Protein AF-A0A937TJ50-F1 (afdb_monomer_lite)

Secondary structure (DSSP, 8-state):
-HHHHHHHHHHHHHTS----EEE-SSTT-EEEEEE-SSSEEEEEESSTTSS-EEEEE-TTEEEEEE-SSTT-EEEEETTTEEEEESSTT-TT--B-

pLDDT: mean 90.2, std 10.22, range [55.94, 98.0]

Structure (mmCIF, N/CA/C/O backbone):
data_AF-A0A937TJ50-F1
#
_entry.id   AF-A0A937TJ50-F1
#
loop_
_atom_site.group_PDB
_atom_site.id
_atom_site.type_symbol
_atom_site.label_atom_id
_atom_site.label_alt_id
_atom_site.label_comp_id
_atom_site.label_asym_id
_atom_site.label_entity_id
_atom_site.label_seq_id
_atom_site.pdbx_PDB_ins_code
_atom_site.Cartn_x
_atom_site.Cartn_y
_atom_site.Cartn_z
_atom_site.occupancy
_atom_site.B_iso_or_equiv
_atom_site.auth_seq_id
_atom_site.auth_comp_id
_atom_site.auth_asym_id
_atom_site.auth_atom_id
_atom_site.pdbx_PDB_model_num
ATOM 1 N N . MET A 1 1 ? 19.282 12.140 38.063 1.00 61.38 1 MET A N 1
ATOM 2 C CA . MET A 1 1 ? 19.129 10.895 37.268 1.00 61.38 1 MET A CA 1
ATOM 3 C C . MET A 1 1 ? 17.703 10.680 36.761 1.00 61.38 1 MET A C 1
ATOM 5 O O . MET A 1 1 ? 17.559 10.479 35.565 1.00 61.38 1 MET A O 1
ATOM 9 N N . LYS A 1 2 ? 16.655 10.801 37.598 1.00 72.31 2 LYS A N 1
ATOM 10 C CA . LYS A 1 2 ? 15.238 10.696 37.168 1.00 72.31 2 LYS A CA 1
ATOM 11 C C . LYS A 1 2 ? 14.885 11.539 35.932 1.00 72.31 2 LYS A C 1
ATOM 13 O O . LYS A 1 2 ? 14.333 11.011 34.977 1.00 72.31 2 LYS A O 1
ATOM 18 N N . ASN A 1 3 ? 15.276 12.814 35.918 1.00 81.38 3 ASN A N 1
ATOM 19 C CA . ASN A 1 3 ? 14.953 13.723 34.809 1.00 81.38 3 ASN A CA 1
ATOM 20 C C . ASN A 1 3 ? 15.642 13.323 33.493 1.00 81.38 3 ASN A C 1
ATOM 22 O O . ASN A 1 3 ? 15.086 13.535 32.426 1.00 81.38 3 ASN A O 1
ATOM 26 N N . LEU A 1 4 ? 16.821 12.699 33.566 1.00 86.44 4 LEU A N 1
ATOM 27 C CA . LEU A 1 4 ? 17.582 12.273 32.391 1.00 86.44 4 LEU A CA 1
ATOM 28 C C . LEU A 1 4 ? 16.958 11.028 31.741 1.00 86.44 4 LEU A C 1
ATOM 30 O O . LEU A 1 4 ? 16.851 10.962 30.524 1.00 86.44 4 LEU A O 1
ATOM 34 N N . VAL A 1 5 ? 16.466 10.088 32.557 1.00 88.62 5 VAL A N 1
ATOM 35 C CA . VAL A 1 5 ? 15.694 8.922 32.089 1.00 88.62 5 VAL A CA 1
ATOM 36 C C . VAL A 1 5 ? 14.386 9.360 31.425 1.00 88.62 5 VAL A C 1
ATOM 38 O O . VAL A 1 5 ? 14.026 8.828 30.380 1.00 88.62 5 VAL A O 1
ATOM 41 N N . LEU A 1 6 ? 13.707 10.363 31.993 1.00 84.88 6 LEU A N 1
ATOM 42 C CA . LEU A 1 6 ? 12.479 10.916 31.416 1.00 84.88 6 LEU A CA 1
ATOM 43 C C . LEU A 1 6 ? 12.727 11.537 30.035 1.00 84.88 6 LEU A C 1
ATOM 45 O O . LEU A 1 6 ? 11.965 11.294 29.106 1.00 84.88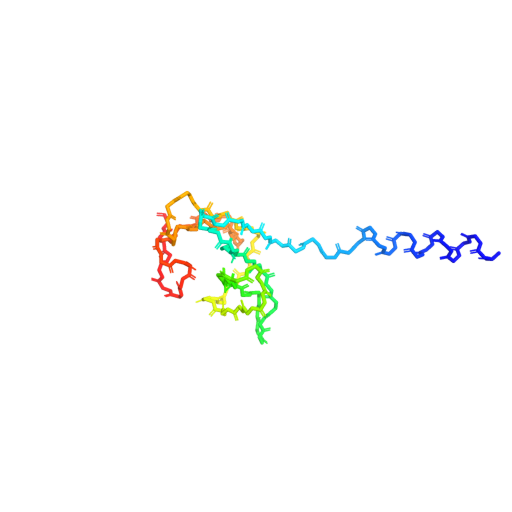 6 LEU A O 1
ATOM 49 N N . ILE A 1 7 ? 13.816 12.301 29.899 1.00 86.56 7 ILE A N 1
ATOM 50 C CA . ILE A 1 7 ? 14.226 12.911 28.629 1.00 86.56 7 ILE A CA 1
ATOM 51 C C . ILE A 1 7 ? 14.552 11.821 27.599 1.00 86.56 7 ILE A C 1
ATOM 53 O O . ILE A 1 7 ? 14.071 11.897 26.475 1.00 86.56 7 ILE A O 1
ATOM 57 N N . LEU A 1 8 ? 15.288 10.772 27.980 1.00 84.69 8 LEU A N 1
ATOM 58 C CA . LEU A 1 8 ? 15.592 9.644 27.090 1.00 84.69 8 LEU A CA 1
ATOM 59 C C . LEU A 1 8 ? 14.336 8.898 26.607 1.00 84.69 8 LEU A C 1
ATOM 61 O O . LEU A 1 8 ? 14.244 8.586 25.423 1.00 84.69 8 LEU A O 1
ATOM 65 N N . LEU A 1 9 ? 13.361 8.661 27.491 1.00 79.81 9 LEU A N 1
ATOM 66 C CA . LEU A 1 9 ? 12.073 8.048 27.135 1.00 79.81 9 LEU A CA 1
ATOM 67 C C . LEU A 1 9 ? 11.237 8.940 26.203 1.00 79.81 9 LEU A C 1
ATOM 69 O O . LEU A 1 9 ? 10.598 8.449 25.273 1.00 79.81 9 LEU A O 1
ATOM 73 N N . LEU A 1 10 ? 11.260 10.257 26.425 1.00 78.38 10 LEU A N 1
ATOM 74 C CA . LEU A 1 10 ? 10.617 11.212 25.524 1.00 78.38 10 LEU A CA 1
ATOM 75 C C . LEU A 1 10 ? 11.279 11.187 24.148 1.00 78.38 10 LEU A C 1
ATOM 77 O O . LEU A 1 10 ? 10.565 11.069 23.157 1.00 78.38 10 LEU A O 1
ATOM 81 N N . LEU A 1 11 ? 12.614 11.211 24.074 1.00 77.00 11 LEU A N 1
ATOM 82 C CA . LEU A 1 11 ? 13.333 11.138 22.800 1.00 77.00 11 LEU A CA 1
ATOM 83 C C . LEU A 1 11 ? 13.072 9.828 22.047 1.00 77.00 11 LEU A C 1
ATOM 85 O O . LEU A 1 11 ? 12.908 9.870 20.831 1.00 77.00 11 LEU A O 1
ATOM 89 N N . SER A 1 12 ? 12.967 8.685 22.735 1.00 64.56 12 SER A N 1
ATOM 90 C CA . SER A 1 12 ? 12.669 7.409 22.069 1.00 64.56 12 SER A CA 1
ATOM 91 C C . SER A 1 12 ? 11.268 7.370 21.455 1.00 64.56 12 SER A C 1
ATOM 93 O O . SER A 1 12 ? 11.072 6.713 20.438 1.00 64.56 12 SER A O 1
ATOM 95 N N . SER A 1 13 ? 10.303 8.107 22.019 1.00 63.47 13 SER A N 1
ATOM 96 C CA . SER A 1 13 ? 8.950 8.198 21.452 1.00 63.47 13 SER A CA 1
ATOM 97 C C . SER A 1 13 ? 8.888 9.000 20.144 1.00 63.47 13 SER A C 1
ATOM 99 O O . SER A 1 13 ? 8.044 8.710 19.299 1.00 63.47 13 SER A O 1
ATOM 101 N N . ILE A 1 14 ? 9.813 9.943 19.924 1.00 63.41 14 ILE A N 1
ATOM 102 C CA . ILE A 1 14 ? 9.874 10.763 18.696 1.00 63.41 14 ILE A CA 1
ATOM 103 C C . ILE A 1 14 ? 10.352 9.931 17.496 1.00 63.41 14 ILE A C 1
ATOM 105 O O . ILE A 1 14 ? 10.047 10.255 16.354 1.00 63.41 14 ILE A O 1
ATOM 109 N N . VAL A 1 15 ? 11.077 8.837 17.753 1.00 61.03 15 VAL A N 1
ATOM 110 C CA . VAL A 1 15 ? 11.553 7.896 16.725 1.00 61.03 15 VAL A CA 1
ATOM 111 C C . 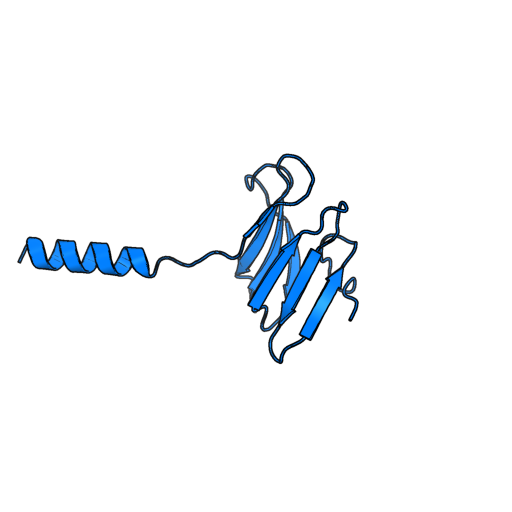VAL A 1 15 ? 10.552 6.760 16.474 1.00 61.03 15 VAL A C 1
ATOM 113 O O . VAL A 1 15 ? 10.868 5.806 15.765 1.00 61.03 15 VAL A O 1
ATOM 116 N N . SER A 1 16 ? 9.347 6.826 17.056 1.00 55.94 16 SER A N 1
ATOM 117 C CA . SER A 1 16 ? 8.315 5.811 16.829 1.00 55.94 16 SER A CA 1
ATOM 118 C C . SER A 1 16 ? 7.998 5.728 15.338 1.00 55.94 16 SER A C 1
ATOM 120 O O . SER A 1 16 ? 7.715 6.742 14.702 1.00 55.94 16 SER A O 1
ATOM 122 N N . PHE A 1 17 ? 8.089 4.513 14.797 1.00 59.44 17 PHE A N 1
ATOM 123 C CA . PHE A 1 17 ? 7.864 4.166 13.397 1.00 59.44 17 PHE A CA 1
ATOM 124 C C . PHE A 1 17 ? 6.716 4.976 12.785 1.00 59.44 17 PHE A C 1
ATOM 126 O O . PHE A 1 17 ? 5.554 4.794 13.148 1.00 59.44 17 PHE A O 1
ATOM 133 N N . SER A 1 18 ? 7.037 5.860 11.836 1.00 65.81 18 SER A N 1
ATOM 134 C CA . SER A 1 18 ? 6.023 6.490 10.994 1.00 65.81 18 SER A CA 1
ATOM 135 C C . SER A 1 18 ? 5.478 5.416 10.056 1.00 65.81 18 SER A C 1
ATOM 137 O O . SER A 1 18 ? 6.050 5.131 9.003 1.00 65.81 18 SER A O 1
ATOM 139 N N . GLN A 1 19 ? 4.416 4.743 10.497 1.00 75.62 19 GLN A N 1
ATOM 140 C CA . GLN A 1 19 ? 3.694 3.792 9.671 1.00 75.62 19 GLN A CA 1
ATOM 141 C C . GLN A 1 19 ? 3.068 4.554 8.502 1.00 75.62 19 GLN A C 1
ATOM 143 O O . GLN A 1 19 ? 2.328 5.519 8.692 1.00 75.62 19 GLN A O 1
ATOM 148 N N . LYS A 1 20 ? 3.392 4.131 7.281 1.00 91.00 20 LYS A N 1
ATOM 149 C CA . LYS A 1 20 ? 2.839 4.725 6.064 1.00 91.00 20 LYS A CA 1
ATOM 150 C C . LYS A 1 20 ? 1.450 4.142 5.865 1.00 91.00 20 LYS A C 1
ATOM 152 O O . LYS A 1 20 ? 1.333 2.964 5.538 1.00 91.00 20 LYS A O 1
ATOM 157 N N . ILE A 1 21 ? 0.431 4.955 6.115 1.00 95.00 21 ILE A N 1
ATOM 158 C CA . ILE A 1 21 ? -0.984 4.597 6.028 1.00 95.00 21 ILE A CA 1
ATOM 159 C C . ILE A 1 21 ? -1.709 5.594 5.123 1.00 95.00 21 ILE A C 1
ATOM 161 O O . ILE A 1 21 ? -1.417 6.790 5.138 1.00 95.00 21 ILE A O 1
ATOM 165 N N . SER A 1 22 ? -2.660 5.104 4.339 1.00 96.62 22 SER A N 1
ATOM 166 C CA . SER A 1 22 ? -3.542 5.906 3.502 1.00 96.62 22 SER A CA 1
ATOM 167 C C . SER A 1 22 ? -4.973 5.401 3.639 1.00 96.62 22 SER A C 1
ATOM 169 O O . SER A 1 22 ? -5.204 4.197 3.747 1.00 96.62 22 SER A O 1
ATOM 171 N N . ARG A 1 23 ? -5.938 6.320 3.673 1.00 96.19 23 ARG A N 1
ATOM 172 C CA . ARG A 1 23 ? -7.360 5.987 3.775 1.00 96.19 23 ARG A CA 1
ATOM 173 C C . ARG A 1 23 ? -7.951 5.897 2.370 1.00 96.19 23 ARG A C 1
ATOM 175 O O . ARG A 1 23 ? -7.802 6.849 1.610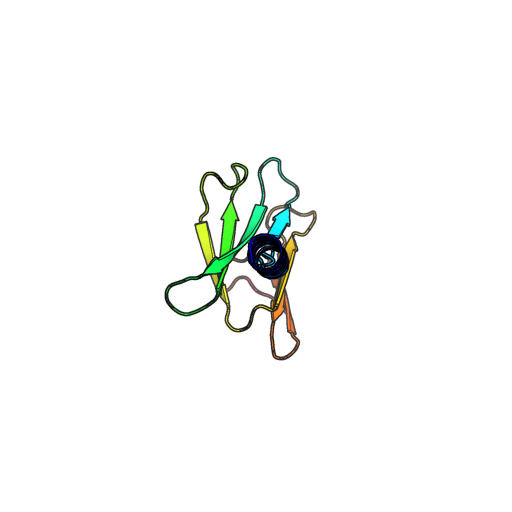 1.00 96.19 23 ARG A O 1
ATOM 182 N N . GLY A 1 24 ? -8.637 4.797 2.072 1.00 97.00 24 GLY A N 1
ATOM 183 C CA . GLY A 1 24 ? -9.401 4.649 0.836 1.00 97.00 24 GLY A CA 1
ATOM 184 C C . GLY A 1 24 ? -10.724 5.429 0.840 1.00 97.00 24 GLY A C 1
ATOM 185 O O . GLY A 1 24 ? -11.076 6.078 1.837 1.00 97.00 24 GLY A O 1
ATOM 186 N N . PRO A 1 25 ? -11.461 5.412 -0.279 1.00 96.56 25 PRO A N 1
ATOM 187 C CA . PRO A 1 25 ? -12.749 6.087 -0.386 1.00 96.56 25 PRO A CA 1
ATOM 188 C C . PRO A 1 25 ? -13.811 5.483 0.539 1.00 96.56 25 PRO A C 1
ATOM 190 O O . PRO A 1 25 ? -14.578 6.244 1.149 1.00 96.56 25 PRO A O 1
ATOM 193 N N . ASP A 1 26 ? -13.821 4.159 0.714 1.00 97.00 26 ASP A N 1
ATOM 194 C CA . ASP A 1 26 ? -14.864 3.473 1.468 1.00 97.00 26 ASP A CA 1
ATOM 195 C C . ASP A 1 26 ? -14.684 3.619 2.992 1.00 97.00 26 ASP A C 1
ATOM 197 O O . ASP A 1 26 ? -13.632 3.982 3.537 1.00 97.00 26 ASP A O 1
ATOM 201 N N . ILE A 1 27 ? -15.777 3.413 3.730 1.00 96.50 27 ILE A N 1
ATOM 202 C CA . ILE A 1 27 ? -15.758 3.460 5.196 1.00 96.50 27 ILE A CA 1
ATOM 203 C C . ILE A 1 27 ? -14.990 2.241 5.710 1.00 96.50 27 ILE A C 1
ATOM 205 O O . ILE A 1 27 ? -15.303 1.116 5.345 1.00 96.50 27 ILE A O 1
ATOM 209 N N . GLY A 1 28 ? -14.006 2.471 6.582 1.00 95.88 28 GLY A N 1
ATOM 210 C CA . GLY A 1 28 ? -13.155 1.408 7.130 1.00 95.88 28 GLY A CA 1
ATOM 211 C C . GLY A 1 28 ? -11.992 0.999 6.226 1.00 95.88 28 GLY A C 1
ATOM 212 O O . GLY A 1 28 ? -11.117 0.261 6.681 1.00 95.88 28 GLY A O 1
ATOM 213 N N . GLU A 1 29 ? -11.946 1.519 4.996 1.00 97.69 29 GLU A N 1
ATOM 214 C CA . GLU A 1 29 ? -10.912 1.210 4.018 1.00 97.69 29 GLU A CA 1
ATOM 215 C C . GLU A 1 29 ? -9.584 1.892 4.359 1.00 97.69 29 GLU A C 1
ATOM 217 O O . GLU A 1 29 ? -9.482 3.126 4.398 1.00 97.69 29 GLU A O 1
ATOM 222 N N . ILE A 1 30 ? -8.546 1.086 4.578 1.00 97.69 30 ILE A N 1
ATOM 223 C CA . ILE A 1 30 ? -7.185 1.567 4.805 1.00 97.69 30 ILE A CA 1
ATOM 224 C C . ILE A 1 30 ? -6.169 0.710 4.055 1.00 97.69 30 ILE A C 1
ATOM 226 O O . ILE A 1 30 ? -6.297 -0.510 3.948 1.00 97.69 30 ILE A O 1
ATOM 230 N N . TYR A 1 31 ? -5.114 1.379 3.610 1.00 97.81 31 TYR A N 1
ATOM 231 C CA . TYR A 1 31 ? -3.916 0.788 3.044 1.00 97.81 31 TYR A CA 1
ATOM 232 C C . TYR A 1 31 ? -2.742 1.159 3.928 1.00 97.81 31 TYR A C 1
ATOM 234 O O . TYR A 1 31 ? -2.609 2.321 4.312 1.00 97.81 31 TYR A O 1
ATOM 242 N N . PHE A 1 32 ? -1.869 0.216 4.249 1.00 96.56 32 PHE A N 1
ATOM 243 C CA . PHE A 1 32 ? -0.683 0.523 5.040 1.00 96.56 32 PHE A CA 1
ATOM 244 C C . PHE A 1 32 ? 0.495 -0.363 4.673 1.00 96.56 32 PHE A C 1
ATOM 246 O O . PHE A 1 32 ? 0.332 -1.467 4.159 1.00 96.56 32 PHE A O 1
ATOM 253 N N . LEU A 1 33 ? 1.696 0.136 4.951 1.00 94.94 33 LEU A N 1
ATOM 254 C CA . LEU A 1 33 ? 2.922 -0.634 4.790 1.00 94.94 33 LEU A CA 1
ATOM 255 C C . LEU A 1 33 ? 3.281 -1.326 6.100 1.00 94.94 33 LEU A C 1
ATOM 257 O O . LEU A 1 33 ? 3.248 -0.716 7.174 1.00 94.94 33 LEU A O 1
ATOM 261 N N . GLY A 1 34 ? 3.627 -2.603 6.000 1.00 92.19 34 GLY A N 1
ATOM 262 C CA . GLY A 1 34 ? 4.016 -3.424 7.138 1.00 92.19 34 GLY A CA 1
ATOM 263 C C . GLY A 1 34 ? 5.030 -4.494 6.744 1.00 92.19 34 GLY A C 1
ATOM 264 O O . GLY A 1 34 ? 5.203 -4.767 5.560 1.00 92.19 34 GLY A O 1
ATOM 265 N N . PRO A 1 35 ? 5.705 -5.124 7.714 1.00 90.56 35 PRO A N 1
ATOM 266 C CA . PRO A 1 35 ? 6.691 -6.152 7.418 1.00 90.56 35 PRO A CA 1
ATOM 267 C C . PRO A 1 35 ? 6.042 -7.402 6.801 1.00 90.56 35 PRO A C 1
ATOM 269 O O . PRO A 1 35 ? 4.927 -7.795 7.153 1.00 90.56 35 PRO A O 1
ATOM 272 N N . THR A 1 36 ? 6.775 -8.064 5.911 1.00 89.44 36 THR A N 1
ATOM 273 C CA . THR A 1 36 ? 6.539 -9.447 5.463 1.00 89.44 36 THR A CA 1
ATOM 274 C C . THR A 1 36 ? 7.760 -10.301 5.815 1.00 89.44 36 THR A C 1
ATOM 276 O O . THR A 1 36 ? 8.700 -9.828 6.453 1.00 89.44 36 THR A O 1
ATOM 279 N N . HIS A 1 37 ? 7.795 -11.563 5.382 1.00 84.88 37 HIS A N 1
ATOM 280 C CA . HIS A 1 37 ? 8.960 -12.427 5.594 1.00 84.88 37 HIS A CA 1
ATOM 281 C C . HIS A 1 37 ? 10.242 -11.936 4.896 1.00 84.88 37 HIS A C 1
ATOM 283 O O . HIS A 1 37 ? 11.333 -12.319 5.312 1.00 84.88 37 HIS A O 1
ATOM 289 N N . THR A 1 38 ? 10.134 -11.120 3.840 1.00 82.00 38 THR A N 1
ATOM 290 C CA . THR A 1 38 ? 11.283 -10.755 2.987 1.00 82.00 38 THR A CA 1
ATOM 291 C C . THR A 1 38 ? 11.440 -9.261 2.709 1.00 82.00 38 THR A C 1
ATOM 293 O O . THR A 1 38 ? 12.537 -8.826 2.368 1.00 82.00 38 THR A O 1
ATOM 296 N N . THR A 1 39 ? 10.368 -8.471 2.789 1.00 87.44 39 THR A N 1
ATOM 297 C CA . THR A 1 39 ? 10.377 -7.023 2.504 1.00 87.44 39 THR A CA 1
ATOM 298 C C . THR A 1 39 ? 9.157 -6.336 3.134 1.00 87.44 39 THR A C 1
ATOM 300 O O . THR A 1 39 ? 8.434 -6.975 3.897 1.00 87.44 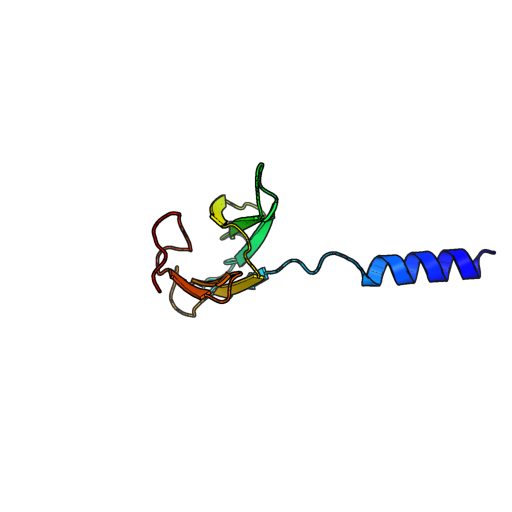39 THR A O 1
ATOM 303 N N . ASP A 1 40 ? 8.911 -5.064 2.836 1.00 89.69 40 ASP A N 1
ATOM 304 C CA . ASP A 1 40 ? 7.666 -4.405 3.226 1.00 89.69 40 ASP A CA 1
ATOM 305 C C . ASP A 1 40 ? 6.538 -4.820 2.269 1.00 89.69 40 ASP A C 1
ATOM 307 O O . ASP A 1 40 ? 6.711 -4.898 1.052 1.00 89.69 40 ASP A O 1
ATOM 311 N N . GLY A 1 41 ? 5.379 -5.121 2.837 1.00 93.75 41 GLY A N 1
ATOM 312 C CA . GLY A 1 41 ? 4.162 -5.467 2.124 1.00 93.75 41 GLY A CA 1
ATOM 313 C C . GLY A 1 41 ? 3.167 -4.321 2.155 1.00 93.75 41 GLY A C 1
ATOM 314 O O . GLY A 1 41 ? 3.081 -3.583 3.141 1.00 93.75 41 GLY A O 1
ATOM 315 N N . LEU A 1 42 ? 2.402 -4.201 1.077 1.00 96.62 42 LEU A N 1
ATOM 316 C CA . LEU A 1 42 ? 1.183 -3.414 1.050 1.00 96.62 42 LEU A CA 1
ATOM 317 C C . LEU A 1 42 ? 0.060 -4.254 1.656 1.00 96.62 42 LEU A C 1
ATOM 319 O O . LEU A 1 42 ? -0.269 -5.320 1.139 1.00 96.62 42 LEU A O 1
ATOM 323 N N . TYR A 1 43 ? -0.538 -3.758 2.729 1.00 97.19 43 TYR A N 1
ATOM 324 C CA . TYR A 1 43 ? -1.699 -4.363 3.361 1.00 97.19 43 TYR A CA 1
ATOM 325 C C . TYR A 1 43 ? -2.951 -3.541 3.085 1.00 97.19 43 TYR A C 1
ATOM 327 O O . TYR A 1 43 ? -2.896 -2.313 3.024 1.00 97.19 43 TYR A O 1
ATOM 335 N N . TYR A 1 44 ? -4.073 -4.241 2.968 1.00 97.88 44 TYR A N 1
ATOM 336 C CA . TYR A 1 44 ? -5.402 -3.692 2.747 1.00 97.88 44 TYR A CA 1
ATOM 337 C C . TYR A 1 44 ? -6.362 -4.185 3.828 1.00 97.88 44 TYR A C 1
ATOM 339 O O . TYR A 1 44 ? -6.323 -5.353 4.222 1.00 97.88 44 TYR A O 1
ATOM 347 N N . SER A 1 45 ? -7.225 -3.295 4.300 1.00 97.88 45 SER A N 1
ATOM 348 C CA . SER A 1 45 ? -8.246 -3.569 5.308 1.00 97.88 45 SER A CA 1
ATOM 349 C C . SER A 1 45 ? -9.532 -2.841 4.946 1.00 97.88 45 SER A C 1
ATOM 351 O O . SER A 1 45 ? -9.480 -1.707 4.476 1.00 97.88 45 SER A O 1
ATOM 353 N N . ILE A 1 46 ? -10.669 -3.451 5.281 1.00 97.94 46 ILE A N 1
ATOM 354 C CA . ILE A 1 46 ? -12.017 -2.874 5.130 1.00 97.94 46 ILE A CA 1
ATOM 355 C C . ILE A 1 46 ? -12.732 -2.636 6.466 1.00 97.94 46 ILE A C 1
ATOM 357 O O . ILE A 1 46 ? -13.870 -2.178 6.487 1.00 97.94 46 ILE A O 1
ATOM 361 N N . ASP A 1 47 ? -12.094 -2.961 7.591 1.00 98.00 47 ASP A N 1
ATOM 362 C CA . ASP A 1 47 ? -12.707 -2.959 8.921 1.00 98.00 47 ASP A CA 1
ATOM 363 C C . ASP A 1 47 ? -11.922 -2.100 9.923 1.00 98.00 47 ASP A C 1
ATOM 365 O O . ASP A 1 47 ? -11.815 -2.430 11.103 1.00 98.00 47 ASP A O 1
ATOM 369 N N . PHE A 1 48 ? -11.391 -0.963 9.458 1.00 96.56 48 PHE A N 1
ATOM 370 C CA . PHE A 1 48 ? -10.588 -0.033 10.265 1.00 96.56 48 PHE A CA 1
ATOM 371 C C . PHE A 1 48 ? -9.289 -0.647 10.821 1.00 96.56 48 PHE A C 1
ATOM 373 O O . PHE A 1 48 ? -8.739 -0.151 11.805 1.00 96.56 48 PHE A O 1
ATOM 380 N N . GLY A 1 49 ? -8.777 -1.701 10.185 1.00 95.75 49 GLY A N 1
ATOM 381 C CA . GLY A 1 49 ? -7.528 -2.363 10.550 1.00 95.75 49 GLY A CA 1
ATOM 382 C C . GLY A 1 49 ? -7.687 -3.457 11.599 1.00 95.75 49 GLY A C 1
ATOM 383 O O . GLY A 1 49 ? -6.684 -3.859 12.189 1.00 95.75 49 GLY A O 1
ATOM 384 N N . VAL A 1 50 ? -8.911 -3.936 11.851 1.00 97.19 50 VAL A N 1
ATOM 385 C CA . VAL A 1 50 ? -9.142 -5.103 12.717 1.00 97.19 50 VAL A CA 1
ATOM 386 C C . VAL A 1 50 ? -8.597 -6.364 12.044 1.00 97.19 50 VAL A C 1
ATOM 388 O O . VAL A 1 50 ? -7.947 -7.181 12.700 1.00 97.19 50 VAL A O 1
ATOM 391 N N . THR A 1 51 ? -8.802 -6.494 10.733 1.00 97.62 51 THR A N 1
ATOM 392 C CA . THR A 1 51 ? -8.189 -7.518 9.887 1.00 97.62 51 THR A CA 1
ATOM 393 C C . THR A 1 51 ? -7.523 -6.876 8.678 1.00 97.62 51 THR A C 1
ATOM 395 O O . THR A 1 51 ? -7.954 -5.842 8.181 1.00 97.62 51 THR A O 1
ATOM 398 N N . ALA A 1 52 ? -6.435 -7.476 8.197 1.00 96.75 52 ALA A N 1
ATOM 399 C CA . ALA A 1 52 ? -5.729 -6.977 7.026 1.00 96.75 52 ALA A CA 1
ATOM 400 C C . ALA A 1 52 ? -5.194 -8.123 6.172 1.00 96.75 52 ALA A C 1
ATOM 402 O O . ALA A 1 52 ? -4.755 -9.154 6.688 1.00 96.75 52 ALA A O 1
ATOM 403 N N . VAL A 1 53 ? -5.200 -7.914 4.859 1.00 96.81 53 VAL A N 1
ATOM 404 C CA . VAL A 1 53 ? -4.680 -8.850 3.863 1.00 96.81 53 VAL A CA 1
ATOM 405 C C . VAL A 1 53 ? -3.457 -8.224 3.207 1.00 96.81 53 VAL A C 1
ATOM 407 O O . VAL A 1 53 ? -3.497 -7.067 2.796 1.00 96.81 53 VAL A O 1
ATOM 410 N N . CYS A 1 54 ? -2.360 -8.977 3.118 1.00 96.12 54 CYS A N 1
ATOM 411 C CA . CYS A 1 54 ? -1.197 -8.564 2.336 1.00 96.12 54 CYS A CA 1
ATOM 412 C C . CYS A 1 54 ? -1.540 -8.685 0.846 1.00 96.12 54 CYS A C 1
ATOM 414 O O . CYS A 1 54 ? -1.788 -9.790 0.365 1.00 96.12 54 CYS A O 1
ATOM 416 N N . MET A 1 55 ? -1.546 -7.564 0.131 1.00 96.88 55 MET A N 1
ATOM 417 C CA . MET A 1 55 ? -1.909 -7.481 -1.287 1.00 96.88 55 MET A CA 1
ATOM 418 C C . MET A 1 55 ? -0.711 -7.732 -2.199 1.00 96.88 55 MET A C 1
ATOM 420 O O . MET A 1 55 ? -0.839 -8.412 -3.216 1.00 96.88 55 MET A O 1
ATOM 424 N N . ASP A 1 56 ? 0.456 -7.212 -1.814 1.00 95.50 56 ASP A N 1
ATOM 425 C CA . ASP A 1 56 ? 1.708 -7.386 -2.548 1.00 95.50 56 ASP A CA 1
ATOM 426 C C . ASP A 1 56 ? 2.920 -7.154 -1.630 1.00 95.50 56 ASP A C 1
ATOM 428 O O . ASP A 1 56 ? 2.830 -6.463 -0.614 1.00 95.50 56 ASP A O 1
ATOM 432 N N . SER A 1 57 ? 4.063 -7.738 -1.985 1.00 94.00 57 SER A N 1
ATOM 433 C CA . SER A 1 57 ? 5.361 -7.562 -1.324 1.00 94.00 57 SER A CA 1
ATOM 434 C C . SER A 1 57 ? 6.293 -6.768 -2.239 1.00 94.00 57 SER A C 1
ATOM 436 O O . SER A 1 57 ? 6.979 -7.331 -3.095 1.00 94.00 57 SER A O 1
ATOM 438 N N . ILE A 1 58 ? 6.334 -5.447 -2.055 1.00 89.06 58 ILE A N 1
ATOM 439 C CA . ILE A 1 58 ? 6.992 -4.524 -2.985 1.00 89.06 58 ILE A CA 1
ATOM 440 C C . ILE A 1 58 ? 8.332 -4.085 -2.404 1.00 89.06 58 ILE A C 1
ATOM 442 O O . ILE A 1 58 ? 8.408 -3.399 -1.384 1.00 89.06 58 ILE A O 1
ATOM 446 N N . LYS A 1 59 ? 9.422 -4.438 -3.092 1.00 88.69 59 LYS A N 1
ATOM 447 C CA . LYS A 1 59 ? 10.760 -3.998 -2.687 1.00 88.69 59 LYS A CA 1
ATOM 448 C C . LYS A 1 59 ? 10.889 -2.482 -2.796 1.00 88.69 59 LYS A C 1
ATOM 450 O O . LYS A 1 59 ? 10.479 -1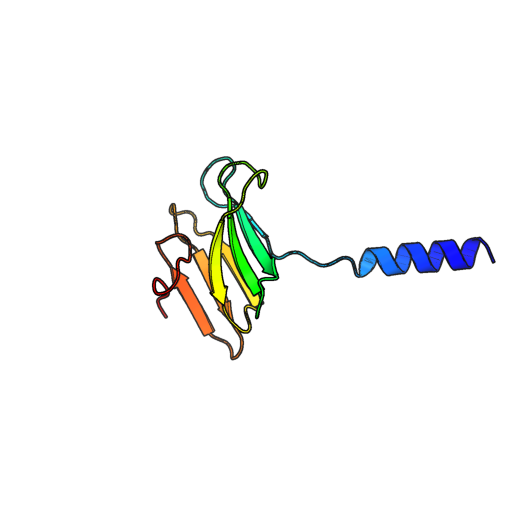.882 -3.784 1.00 88.69 59 LYS A O 1
ATOM 455 N N . ASN A 1 60 ? 11.567 -1.894 -1.812 1.00 89.50 60 ASN A N 1
ATOM 456 C CA . ASN A 1 60 ? 11.946 -0.481 -1.792 1.00 89.50 60 ASN A CA 1
ATOM 457 C C . ASN A 1 60 ? 10.765 0.501 -1.883 1.00 89.50 60 ASN A C 1
ATOM 459 O O . ASN A 1 60 ? 10.904 1.591 -2.445 1.00 89.50 60 ASN A O 1
ATOM 463 N N . ILE A 1 61 ? 9.606 0.129 -1.344 1.00 91.12 61 ILE A N 1
ATOM 464 C CA . ILE A 1 61 ? 8.451 1.016 -1.285 1.00 91.12 61 ILE A CA 1
ATOM 465 C C . ILE A 1 61 ? 8.705 2.198 -0.331 1.00 91.12 61 ILE A C 1
ATOM 467 O O . ILE A 1 61 ? 9.058 2.053 0.841 1.00 91.12 61 ILE A O 1
ATOM 471 N N . ILE A 1 62 ? 8.553 3.413 -0.850 1.00 92.00 62 ILE A N 1
ATOM 472 C CA . ILE A 1 62 ? 8.790 4.658 -0.116 1.00 92.00 62 ILE A CA 1
ATOM 473 C C . ILE A 1 62 ? 7.482 5.208 0.429 1.00 92.00 62 ILE A C 1
ATOM 475 O O . ILE A 1 62 ? 7.463 5.636 1.574 1.00 92.00 62 ILE A O 1
ATOM 479 N N . THR A 1 63 ? 6.405 5.245 -0.344 1.00 93.69 63 THR A N 1
ATOM 480 C CA . THR A 1 63 ? 5.116 5.741 0.149 1.00 93.69 63 THR A CA 1
ATOM 481 C C . THR A 1 63 ? 3.977 5.225 -0.710 1.00 93.69 63 THR A C 1
ATOM 483 O O . THR A 1 63 ? 4.196 4.732 -1.816 1.00 93.69 63 THR A O 1
ATOM 486 N N . ILE A 1 64 ? 2.767 5.363 -0.183 1.00 96.38 64 ILE A N 1
ATOM 487 C CA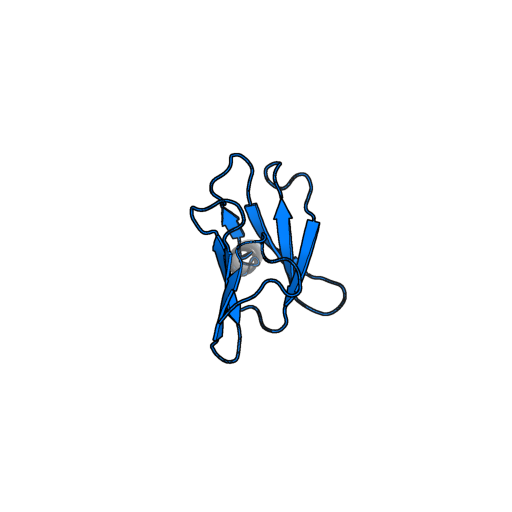 . ILE A 1 64 ? 1.520 5.014 -0.849 1.00 96.38 64 ILE A CA 1
ATOM 488 C C . ILE A 1 64 ? 0.511 6.150 -0.720 1.00 96.38 64 ILE A C 1
ATOM 490 O O . ILE A 1 64 ? 0.584 6.944 0.222 1.00 96.38 64 ILE A O 1
ATOM 494 N N . ALA A 1 65 ? -0.439 6.198 -1.645 1.00 97.12 65 ALA A N 1
ATOM 495 C CA . ALA A 1 65 ? -1.616 7.051 -1.556 1.00 97.12 65 ALA A CA 1
ATOM 496 C C . ALA A 1 65 ? -2.803 6.334 -2.203 1.00 97.12 65 ALA A C 1
ATOM 498 O O . ALA A 1 65 ? -2.716 5.956 -3.366 1.00 97.12 65 ALA A O 1
ATOM 499 N N . ALA A 1 66 ? -3.893 6.136 -1.466 1.00 97.62 66 ALA A N 1
ATOM 500 C CA . ALA A 1 66 ? -5.131 5.633 -2.045 1.00 97.62 66 ALA A CA 1
ATOM 501 C C . ALA A 1 66 ? -5.743 6.692 -2.977 1.00 97.62 66 ALA A C 1
ATOM 503 O O . ALA A 1 66 ? -5.688 7.892 -2.691 1.00 97.62 66 ALA A O 1
ATOM 504 N N . ASP A 1 67 ? -6.302 6.241 -4.094 1.00 97.38 67 ASP A N 1
ATOM 505 C CA . ASP A 1 67 ? -7.091 7.075 -4.994 1.00 97.38 67 ASP A CA 1
ATOM 506 C C . ASP A 1 67 ? -8.518 7.236 -4.446 1.00 97.38 67 ASP A C 1
ATOM 508 O O . ASP A 1 67 ? -8.948 6.519 -3.545 1.00 97.38 67 ASP A O 1
ATOM 512 N N . ILE A 1 68 ? -9.277 8.185 -4.992 1.00 95.38 68 ILE A N 1
ATOM 513 C CA . ILE A 1 68 ? -10.699 8.337 -4.670 1.00 95.38 68 ILE A CA 1
ATOM 514 C C . ILE A 1 68 ? -11.565 7.247 -5.323 1.00 95.38 68 ILE A C 1
ATOM 516 O O . ILE A 1 68 ? -12.699 7.021 -4.902 1.00 95.38 68 ILE A O 1
ATOM 520 N N . THR A 1 69 ? -11.061 6.584 -6.362 1.00 95.38 69 THR A N 1
ATOM 521 C CA . THR A 1 69 ? -11.716 5.432 -6.980 1.00 95.38 69 THR A CA 1
ATOM 522 C C . THR A 1 69 ? -11.486 4.165 -6.152 1.00 95.38 69 THR A C 1
ATOM 524 O O . THR A 1 69 ? -10.350 3.896 -5.756 1.00 95.38 69 THR A O 1
ATOM 527 N N . PRO A 1 70 ? -12.536 3.360 -5.888 1.00 94.25 70 PRO A N 1
ATOM 528 C CA . PRO A 1 70 ? -12.389 2.093 -5.177 1.00 94.25 70 PRO A CA 1
ATOM 529 C C . PRO A 1 70 ? -11.339 1.193 -5.832 1.00 94.25 70 PRO A C 1
ATOM 531 O O . PRO A 1 70 ? -11.353 0.995 -7.047 1.00 94.25 70 PRO A O 1
ATOM 534 N N . GLY A 1 71 ? -10.421 0.667 -5.020 1.00 94.00 71 GLY A N 1
ATOM 535 C CA . GLY A 1 71 ? -9.304 -0.159 -5.482 1.00 94.00 71 GLY A CA 1
ATOM 536 C C . GLY A 1 71 ? -8.153 0.604 -6.136 1.00 94.00 71 GLY A C 1
ATOM 537 O O . GLY A 1 71 ? -7.144 -0.014 -6.470 1.00 94.00 71 GLY A O 1
ATOM 538 N N . GLY A 1 72 ? -8.258 1.922 -6.298 1.00 97.44 72 GLY A N 1
ATOM 539 C CA . GLY A 1 72 ? -7.172 2.749 -6.799 1.00 97.44 72 GLY A CA 1
ATOM 540 C C . GLY A 1 72 ? -6.106 3.009 -5.729 1.00 97.44 72 GLY A C 1
ATOM 541 O O . GLY A 1 72 ? -6.415 3.459 -4.625 1.00 97.44 72 GLY A O 1
ATOM 542 N N . ILE A 1 73 ? -4.835 2.772 -6.051 1.00 97.94 73 ILE A N 1
ATOM 543 C CA . ILE A 1 73 ? -3.703 3.097 -5.176 1.00 97.94 73 ILE A CA 1
ATOM 544 C C . ILE A 1 73 ? -2.451 3.444 -5.978 1.00 97.94 73 ILE A C 1
ATOM 546 O O . ILE A 1 73 ? -2.087 2.768 -6.937 1.00 97.94 73 ILE A O 1
ATOM 550 N N . TYR A 1 74 ? -1.762 4.491 -5.539 1.00 97.38 74 TYR A N 1
ATOM 551 C CA . TYR A 1 74 ? -0.447 4.878 -6.021 1.00 97.38 74 TYR A CA 1
ATOM 552 C C . TYR A 1 74 ? 0.634 4.364 -5.078 1.00 97.38 74 TYR A C 1
ATOM 554 O O . TYR A 1 74 ? 0.488 4.398 -3.853 1.00 97.38 74 TYR A O 1
ATOM 562 N N . CYS A 1 75 ? 1.753 3.949 -5.657 1.00 95.19 75 CYS A N 1
ATOM 563 C CA . CYS A 1 75 ? 2.938 3.488 -4.952 1.00 95.19 75 CYS A CA 1
ATOM 564 C C . CYS A 1 75 ? 4.175 4.193 -5.512 1.00 95.19 75 CYS A C 1
ATOM 566 O O . CYS A 1 75 ? 4.381 4.244 -6.722 1.00 95.19 75 CYS A O 1
ATOM 568 N N . TYR A 1 76 ? 5.015 4.721 -4.627 1.00 94.69 76 TYR A N 1
ATOM 569 C CA . TYR A 1 76 ? 6.293 5.324 -4.991 1.00 94.69 76 TYR A CA 1
ATOM 570 C C . TYR A 1 76 ? 7.440 4.455 -4.478 1.00 94.69 76 TYR A C 1
ATOM 572 O O . TYR A 1 76 ? 7.485 4.159 -3.281 1.00 94.69 76 TYR A O 1
ATOM 580 N N . THR A 1 77 ? 8.371 4.059 -5.348 1.00 93.12 77 THR A N 1
ATOM 581 C CA . THR A 1 77 ? 9.482 3.154 -4.999 1.00 93.12 77 THR A CA 1
ATOM 582 C C . THR A 1 77 ? 10.859 3.744 -5.311 1.00 93.12 77 THR A C 1
ATOM 584 O O . THR A 1 77 ? 10.991 4.722 -6.051 1.00 93.12 77 THR A O 1
ATOM 587 N N . TYR A 1 78 ? 11.905 3.143 -4.732 1.00 88.75 78 TYR A N 1
ATOM 588 C CA . TYR A 1 78 ? 13.303 3.398 -5.087 1.00 88.75 78 TYR A CA 1
ATOM 589 C C . TYR A 1 78 ? 13.872 2.293 -6.008 1.00 88.75 78 TYR A C 1
ATOM 591 O O . TYR A 1 78 ? 13.778 1.111 -5.653 1.00 88.75 78 TYR A O 1
ATOM 599 N N . PRO A 1 79 ? 14.562 2.632 -7.118 1.00 87.75 79 PRO A N 1
ATOM 600 C CA . PRO A 1 79 ? 14.794 3.979 -7.650 1.00 87.75 79 PRO A CA 1
ATOM 601 C C . PRO A 1 79 ? 13.518 4.614 -8.234 1.00 87.75 79 PRO A C 1
ATOM 603 O O . PRO A 1 79 ? 12.704 3.934 -8.851 1.00 87.75 79 PRO A O 1
ATOM 606 N N . ILE A 1 80 ? 13.391 5.928 -8.002 1.00 83.06 80 ILE A N 1
ATOM 607 C CA . ILE A 1 80 ? 12.233 6.819 -8.220 1.00 83.06 80 ILE A CA 1
ATOM 608 C C . ILE A 1 80 ? 11.318 6.371 -9.370 1.00 83.06 80 ILE A C 1
ATOM 610 O O . ILE A 1 80 ? 11.553 6.704 -10.528 1.00 83.06 80 ILE A O 1
ATOM 614 N N . SER A 1 81 ? 10.259 5.642 -9.025 1.00 90.44 81 SER A N 1
ATOM 615 C CA . SER A 1 81 ? 9.207 5.213 -9.949 1.00 90.44 81 SER A CA 1
ATOM 616 C C . SER A 1 81 ? 7.853 5.383 -9.267 1.00 90.44 81 SER A C 1
ATOM 618 O O . SER A 1 81 ? 7.702 5.006 -8.101 1.00 90.44 81 SER A O 1
ATOM 620 N N . LEU A 1 82 ? 6.894 5.982 -9.972 1.00 95.00 82 LEU A N 1
ATOM 621 C CA . LEU A 1 82 ? 5.503 6.061 -9.540 1.00 95.00 82 LEU A CA 1
ATOM 622 C C . LEU A 1 82 ? 4.732 4.968 -10.272 1.00 95.00 82 LEU A C 1
ATOM 624 O O . LEU A 1 82 ? 4.803 4.896 -11.491 1.00 95.00 82 LEU A O 1
ATOM 628 N N . TYR A 1 83 ? 4.019 4.142 -9.520 1.00 95.62 83 TYR A N 1
ATOM 629 C CA . TYR A 1 83 ? 3.128 3.122 -10.048 1.00 95.62 83 TYR A CA 1
ATOM 630 C C . TYR A 1 83 ? 1.708 3.398 -9.587 1.00 95.62 83 TYR A C 1
ATOM 632 O O . TYR A 1 83 ? 1.493 3.948 -8.501 1.00 95.62 83 TYR A O 1
ATOM 640 N N . TYR A 1 84 ? 0.751 2.952 -10.381 1.00 96.75 84 TYR A N 1
ATOM 641 C CA . TYR A 1 84 ? -0.667 2.986 -10.063 1.00 96.75 84 TYR A CA 1
ATOM 642 C C . TYR A 1 84 ? -1.274 1.593 -10.231 1.00 96.75 84 TYR A C 1
ATOM 644 O O . TYR A 1 84 ? -0.844 0.821 -11.080 1.00 96.75 84 TYR A O 1
ATOM 652 N N . SER A 1 85 ? -2.258 1.256 -9.407 1.00 97.38 85 SER A N 1
ATOM 653 C CA . SER A 1 85 ? -3.060 0.041 -9.532 1.00 97.38 85 SER A CA 1
ATOM 654 C C . SER A 1 85 ? -4.524 0.395 -9.334 1.00 97.38 85 SER A C 1
ATOM 656 O O . SER A 1 85 ? -4.851 1.150 -8.422 1.00 97.38 85 SER A O 1
ATOM 658 N N . THR A 1 86 ? -5.402 -0.191 -10.147 1.00 96.88 86 THR A N 1
ATOM 659 C CA . THR A 1 86 ? -6.867 -0.131 -9.988 1.00 96.88 86 THR A CA 1
ATOM 660 C C . THR A 1 86 ? -7.432 -1.359 -9.267 1.00 96.88 86 THR A C 1
ATOM 662 O O . THR A 1 86 ? -8.645 -1.560 -9.246 1.00 96.88 86 THR A O 1
ATOM 665 N N . ASN A 1 87 ? -6.572 -2.244 -8.754 1.00 97.31 87 ASN A N 1
ATOM 666 C CA . ASN A 1 87 ? -6.964 -3.511 -8.138 1.00 97.31 87 ASN A CA 1
ATOM 667 C C . ASN A 1 87 ? -6.331 -3.669 -6.753 1.00 97.31 87 ASN A C 1
ATOM 669 O O . ASN A 1 87 ? -5.677 -4.671 -6.455 1.00 97.31 87 ASN A O 1
ATOM 673 N N . TYR A 1 88 ? -6.511 -2.649 -5.916 1.00 97.00 88 TYR A N 1
ATOM 674 C CA . TYR A 1 88 ? -6.122 -2.623 -4.506 1.00 97.00 88 TYR A CA 1
ATOM 675 C C . TYR A 1 88 ? -4.614 -2.851 -4.280 1.00 97.00 88 TYR A C 1
ATOM 677 O O . TYR A 1 88 ? -4.196 -3.247 -3.192 1.00 97.00 88 TYR A O 1
ATOM 685 N N . GLY A 1 89 ? -3.787 -2.636 -5.312 1.00 96.06 89 GLY A N 1
ATOM 686 C CA . GLY A 1 89 ? -2.354 -2.918 -5.276 1.00 96.06 89 GLY A CA 1
ATOM 687 C C . GLY A 1 89 ? -2.018 -4.407 -5.186 1.00 96.06 89 GLY A C 1
ATOM 688 O O . GLY A 1 89 ? -0.993 -4.760 -4.609 1.00 96.06 89 GLY A O 1
ATOM 689 N N . ASN A 1 90 ? -2.879 -5.282 -5.717 1.00 96.69 90 ASN A N 1
ATOM 690 C CA . ASN A 1 90 ? -2.599 -6.713 -5.844 1.00 96.69 90 ASN A CA 1
ATOM 691 C C . ASN A 1 90 ? -1.338 -6.946 -6.696 1.00 96.69 90 ASN A C 1
ATOM 693 O O . ASN A 1 90 ? -1.062 -6.189 -7.636 1.00 96.69 90 ASN A O 1
ATOM 697 N N . ALA A 1 91 ? -0.598 -8.014 -6.408 1.00 92.88 91 ALA A N 1
ATOM 698 C CA . ALA A 1 91 ? 0.526 -8.440 -7.229 1.00 92.88 91 ALA A CA 1
ATOM 699 C C . ALA A 1 91 ? 0.161 -8.455 -8.728 1.00 92.88 91 ALA A C 1
ATOM 701 O O . ALA A 1 91 ? -0.911 -8.910 -9.131 1.00 92.88 91 ALA A O 1
ATOM 702 N N . TYR A 1 92 ? 1.074 -7.949 -9.560 1.00 92.69 92 TYR A N 1
ATOM 703 C CA . TYR A 1 92 ? 0.931 -7.843 -11.023 1.00 92.69 92 TYR A CA 1
ATOM 704 C C . TYR A 1 92 ? -0.142 -6.868 -11.543 1.00 92.69 92 TYR A C 1
ATOM 706 O O . TYR A 1 92 ? -0.386 -6.844 -12.746 1.00 92.69 92 TYR A O 1
ATOM 714 N N . SER A 1 93 ? -0.754 -6.044 -10.686 1.00 95.94 93 SER A N 1
ATOM 715 C CA . SER A 1 93 ? -1.734 -5.023 -11.105 1.00 95.94 93 SER A CA 1
ATOM 716 C C . SER A 1 93 ? -1.153 -3.617 -11.305 1.00 95.94 93 SER A C 1
ATOM 718 O O . SER A 1 93 ? -1.905 -2.672 -11.523 1.00 95.94 93 SER A O 1
ATOM 720 N N . TRP A 1 94 ? 0.166 -3.466 -11.180 1.00 95.06 94 TRP A N 1
ATOM 721 C CA . TRP A 1 94 ? 0.843 -2.173 -11.227 1.00 95.06 94 TRP A CA 1
ATOM 722 C C . TRP A 1 94 ? 1.139 -1.727 -12.659 1.00 95.06 94 TRP A C 1
ATOM 724 O O . TRP A 1 94 ? 1.754 -2.459 -13.436 1.00 95.06 94 TRP A O 1
ATOM 734 N N . GLU A 1 95 ? 0.768 -0.489 -12.958 1.00 94.69 95 GLU A N 1
ATOM 735 C CA . GLU A 1 95 ? 1.018 0.227 -14.208 1.00 94.69 95 GLU A CA 1
ATOM 736 C C . GLU A 1 95 ? 1.946 1.428 -13.947 1.00 94.69 95 GLU A C 1
ATOM 738 O O . GLU A 1 95 ? 1.965 1.960 -12.832 1.00 94.69 95 GLU A O 1
ATOM 743 N N . PHE A 1 96 ? 2.742 1.816 -14.952 1.00 86.00 96 PHE A N 1
ATOM 744 C CA . PHE A 1 96 ? 3.730 2.908 -14.900 1.00 86.00 96 PHE A CA 1
ATOM 745 C C . PHE A 1 96 ? 3.262 4.126 -15.701 1.00 86.00 96 PHE A C 1
ATOM 747 O O . PHE A 1 96 ? 2.758 3.912 -16.828 1.00 86.00 96 PHE A O 1
#

Foldseek 3Di:
DVVVVVVVVVVVVVVPDPWAKEAEQAALWIWTWDDDPPAIFIWITNRVVPDIDGQDGDHAWDHKYYDNQVLWMWTAGPVGDIWIASHVNHPPRTDD

Sequence (96 aa):
MKNLVLILLLLSSIVSFSQKISRGPDIGEIYFLGPTHTTDGLYYSIDFGVTAVCMDSIKNIITIAADITPGGIYCYTYPISLYYSTNYGNAYSWEF

Radius of gyration: 16.3 Å; chains: 1; bounding box: 35×26×52 Å